Protein AF-A0A7J8ZTN4-F1 (afdb_monomer_lite)

Secondary structure (DSSP, 8-state):
--SHHHHHHHHHHHHHH---HHHHHHHHHHHHHHHHHHTTTT-HHHHHHHHHHHHHHHHHHHHHHT--SS-THHHHHHHHHHHHHHHHHHHHHHTSHHHHTSTTHHHHHHHHHHHTTTSHHHHHHTTSS-S-------------

Foldseek 3Di:
DPQLVVLVVVLVVQVVPDPDPVVNVVSVVVSVVRNCVLVVVVVVVLVVLVVVLVVLVVVLVVCVVPDPDDDCPVVVVVSVVSNVVSLLVNLVVLPDPVQCPDPNNVSSVVVNCVSCVVVVSVCVVVVVDPPPDPDPPDPPPPDD

pLDDT: mean 83.98, std 16.31, range [40.69, 97.88]

Sequence (144 aa):
VDVIESQWNVLQSHIQDSRDFTELVGFHQEYLSALISQSFLDIGSVSRILDSIMTLCLQFCWNIENQESSQNTSELERITEEFNKKSNSLYTILRSSRLAGSQRAPFLRRFLLRMNFNSFFEATARGVLNVVRPRPSLPVLNQQ

Structure (mmCIF, N/CA/C/O backbone):
data_AF-A0A7J8ZTN4-F1
#
_entry.id   AF-A0A7J8ZTN4-F1
#
loop_
_atom_site.group_PDB
_atom_site.id
_atom_site.type_symbol
_atom_site.label_atom_id
_atom_site.label_alt_id
_atom_site.label_comp_id
_atom_site.label_asym_id
_atom_site.label_entity_id
_atom_site.label_seq_id
_atom_site.pdbx_PDB_ins_code
_atom_site.Cartn_x
_atom_site.Cartn_y
_atom_site.Cartn_z
_atom_site.occupancy
_atom_site.B_iso_or_equiv
_atom_site.auth_seq_id
_atom_site.auth_comp_id
_atom_site.auth_asym_id
_atom_site.auth_atom_id
_atom_site.pdbx_PDB_model_num
ATOM 1 N N . VAL A 1 1 ? 4.741 -12.362 -4.812 1.00 65.44 1 VAL A N 1
ATOM 2 C CA . VAL A 1 1 ? 4.961 -10.992 -4.303 1.00 65.44 1 VAL A CA 1
ATOM 3 C C . VAL A 1 1 ? 4.688 -10.016 -5.443 1.00 65.44 1 VAL A C 1
ATOM 5 O O . VAL A 1 1 ? 4.866 -10.409 -6.590 1.00 65.44 1 VAL A O 1
ATOM 8 N N . ASP A 1 2 ? 4.120 -8.837 -5.172 1.00 82.06 2 ASP A N 1
ATOM 9 C CA . ASP A 1 2 ? 3.424 -8.051 -6.208 1.00 82.06 2 ASP A CA 1
ATOM 10 C C . ASP A 1 2 ? 4.269 -6.970 -6.887 1.00 82.06 2 ASP A C 1
ATOM 12 O O . ASP A 1 2 ? 3.940 -6.606 -8.013 1.00 82.06 2 ASP A O 1
ATOM 16 N N . VAL A 1 3 ? 5.309 -6.458 -6.219 1.00 89.25 3 VAL A N 1
ATOM 17 C CA . VAL A 1 3 ? 6.074 -5.283 -6.678 1.00 89.25 3 VAL A CA 1
ATOM 18 C C . VAL A 1 3 ? 7.564 -5.590 -6.822 1.00 89.25 3 VAL A C 1
ATOM 20 O O . VAL A 1 3 ? 8.105 -5.430 -7.904 1.00 89.25 3 VAL A O 1
ATOM 23 N N . ILE A 1 4 ? 8.246 -6.054 -5.770 1.00 92.06 4 ILE A N 1
ATOM 24 C CA . ILE A 1 4 ? 9.714 -6.183 -5.800 1.00 92.06 4 ILE A CA 1
ATOM 25 C C . ILE A 1 4 ? 10.157 -7.237 -6.823 1.00 92.06 4 ILE A C 1
ATOM 27 O O . ILE A 1 4 ? 10.878 -6.929 -7.764 1.00 92.06 4 ILE A O 1
ATOM 31 N N . GLU A 1 5 ? 9.679 -8.468 -6.688 1.00 93.69 5 GLU A N 1
ATOM 32 C CA . GLU A 1 5 ? 10.079 -9.597 -7.529 1.00 93.69 5 GLU A CA 1
ATOM 33 C C . GLU A 1 5 ? 9.540 -9.461 -8.955 1.00 93.69 5 GLU A C 1
ATOM 35 O O . GLU A 1 5 ? 10.206 -9.855 -9.908 1.00 93.69 5 GLU A O 1
ATOM 40 N N . SER A 1 6 ? 8.349 -8.878 -9.127 1.00 92.19 6 SER A N 1
ATOM 41 C CA . SER A 1 6 ? 7.782 -8.622 -10.455 1.00 92.19 6 SER A CA 1
ATOM 42 C C . SER A 1 6 ? 8.605 -7.581 -11.214 1.00 92.19 6 SER A C 1
ATOM 44 O O . SER A 1 6 ? 8.990 -7.833 -12.353 1.00 92.19 6 SER A O 1
ATOM 46 N N . GLN A 1 7 ? 8.936 -6.454 -10.578 1.00 95.06 7 GLN A N 1
ATOM 47 C CA . GLN A 1 7 ? 9.756 -5.412 -11.190 1.00 95.06 7 GLN A CA 1
ATOM 48 C C . GLN A 1 7 ? 11.213 -5.859 -11.371 1.00 95.06 7 GLN A C 1
ATOM 50 O O . GLN A 1 7 ? 11.840 -5.477 -12.357 1.00 95.06 7 GLN A O 1
ATOM 55 N N . TRP A 1 8 ? 11.738 -6.701 -10.474 1.00 96.25 8 TRP A N 1
ATOM 56 C CA . TRP A 1 8 ? 13.065 -7.301 -10.621 1.00 96.25 8 TRP A CA 1
ATOM 57 C C . TRP A 1 8 ? 13.148 -8.167 -11.878 1.00 96.25 8 TRP A C 1
ATOM 59 O O . TRP A 1 8 ? 14.081 -8.018 -12.660 1.00 96.25 8 TRP A O 1
ATOM 69 N N . ASN A 1 9 ? 12.147 -9.018 -12.120 1.00 96.25 9 ASN A N 1
ATOM 70 C CA . ASN A 1 9 ? 12.114 -9.867 -13.313 1.00 96.25 9 ASN A CA 1
ATOM 71 C C . ASN A 1 9 ? 12.072 -9.041 -14.611 1.00 96.25 9 ASN A C 1
ATOM 73 O O . ASN A 1 9 ? 12.719 -9.411 -15.589 1.00 96.25 9 ASN A O 1
ATOM 77 N N . VAL A 1 10 ? 11.353 -7.911 -14.615 1.00 95.19 10 VAL A N 1
ATOM 78 C CA . VAL A 1 10 ? 11.330 -6.977 -15.756 1.00 95.19 10 VAL A CA 1
ATOM 79 C C . VAL A 1 10 ? 12.719 -6.381 -15.995 1.00 95.19 10 VAL A C 1
ATOM 81 O O . VAL A 1 10 ? 13.231 -6.451 -17.110 1.00 95.19 10 VAL A O 1
ATOM 84 N N . LEU A 1 11 ? 13.357 -5.856 -14.942 1.00 97.19 11 LEU A N 1
ATOM 85 C CA . LEU A 1 11 ? 14.712 -5.308 -15.033 1.00 97.19 11 LEU A CA 1
ATOM 86 C C . LEU A 1 11 ? 15.710 -6.366 -15.524 1.00 97.19 11 LEU A C 1
ATOM 88 O O . LEU A 1 11 ? 16.530 -6.084 -16.393 1.00 97.19 11 LEU A O 1
ATOM 92 N N . GLN A 1 12 ? 15.629 -7.586 -14.992 1.00 97.50 12 GLN A N 1
ATOM 93 C CA . GLN A 1 12 ? 16.520 -8.680 -15.359 1.00 97.50 12 GLN A CA 1
ATOM 94 C C . GLN A 1 12 ? 16.407 -9.037 -16.847 1.00 97.50 12 GLN A C 1
ATOM 96 O O . GLN A 1 12 ? 17.438 -9.251 -17.480 1.00 97.50 12 GLN A O 1
ATOM 101 N N . SER A 1 13 ? 15.195 -9.050 -17.414 1.00 96.62 13 SER A N 1
ATOM 102 C CA . SER A 1 13 ? 14.999 -9.253 -18.858 1.00 96.62 13 SER A CA 1
ATOM 103 C C . SER A 1 13 ? 15.689 -8.153 -19.665 1.00 96.62 13 SER A C 1
ATOM 105 O O . SER A 1 13 ? 16.485 -8.446 -20.549 1.00 96.62 13 SER A O 1
ATOM 107 N N . HIS A 1 14 ? 15.467 -6.884 -19.311 1.00 95.88 14 HIS A N 1
ATOM 108 C CA . HIS A 1 14 ? 16.074 -5.759 -20.027 1.00 95.88 14 HIS A CA 1
ATOM 109 C C . HIS A 1 14 ? 17.612 -5.768 -19.956 1.00 95.88 14 HIS A C 1
ATOM 111 O O . HIS A 1 14 ? 18.277 -5.446 -20.939 1.00 95.88 14 HIS A O 1
ATOM 117 N N . ILE A 1 15 ? 18.187 -6.172 -18.814 1.00 95.75 15 ILE A N 1
ATOM 118 C CA . ILE A 1 15 ? 19.643 -6.316 -18.645 1.00 95.75 15 ILE A CA 1
ATOM 119 C C . ILE A 1 15 ? 20.210 -7.426 -19.538 1.00 95.75 15 ILE A C 1
ATOM 121 O O . ILE A 1 15 ? 21.329 -7.297 -20.029 1.00 95.75 15 ILE A O 1
ATOM 125 N N . GLN A 1 16 ? 19.475 -8.523 -19.729 1.00 95.62 16 GLN A N 1
ATOM 126 C CA . GLN A 1 16 ? 19.923 -9.637 -20.571 1.00 95.62 16 GLN A CA 1
ATOM 127 C C . GLN A 1 16 ? 19.875 -9.300 -22.066 1.00 95.62 16 GLN A C 1
ATOM 129 O O . GLN A 1 16 ? 20.717 -9.788 -22.823 1.00 95.62 16 GLN A O 1
ATOM 134 N N . ASP A 1 17 ? 18.926 -8.458 -22.475 1.00 95.56 17 ASP A N 1
ATOM 135 C CA . ASP A 1 17 ? 18.670 -8.146 -23.882 1.00 95.56 17 ASP A CA 1
ATOM 136 C C . ASP A 1 17 ? 19.468 -6.933 -24.395 1.00 95.56 17 ASP A C 1
ATOM 138 O O . ASP A 1 17 ? 19.813 -6.878 -25.580 1.00 95.56 17 ASP A O 1
ATOM 142 N N . SER A 1 18 ? 19.795 -5.967 -23.528 1.00 94.94 18 SER A N 1
ATOM 143 C CA . SER A 1 18 ? 20.521 -4.752 -23.922 1.00 94.94 18 SER A CA 1
ATOM 144 C C . SER A 1 18 ? 22.040 -4.898 -23.804 1.00 94.94 18 SER A C 1
ATOM 146 O O . SER A 1 18 ? 22.583 -5.562 -22.921 1.00 94.94 18 SER A O 1
ATOM 148 N N . ARG A 1 19 ? 22.752 -4.232 -24.719 1.00 94.62 19 ARG A N 1
ATOM 149 C CA . ARG A 1 19 ? 24.217 -4.082 -24.701 1.00 94.62 19 ARG A CA 1
ATOM 150 C C . ARG A 1 19 ? 24.662 -2.621 -24.593 1.00 94.62 19 ARG A C 1
ATOM 152 O O . ARG A 1 19 ? 25.862 -2.360 -24.647 1.00 94.62 19 ARG A O 1
ATOM 159 N N . ASP A 1 20 ? 23.723 -1.687 -24.456 1.00 96.94 20 ASP A N 1
ATOM 160 C CA . ASP A 1 20 ? 23.998 -0.258 -24.319 1.00 96.94 20 ASP A CA 1
ATOM 161 C C . ASP A 1 20 ? 23.944 0.151 -22.842 1.00 96.94 20 ASP A C 1
ATOM 163 O O . ASP A 1 20 ? 22.925 0.019 -22.166 1.00 96.94 20 ASP A O 1
ATOM 167 N N . PHE A 1 21 ? 25.051 0.686 -22.331 1.00 95.50 21 PHE A N 1
ATOM 168 C CA . PHE A 1 21 ? 25.127 1.158 -20.953 1.00 95.50 21 PHE A CA 1
ATOM 169 C C . PHE A 1 21 ? 24.124 2.281 -20.650 1.00 95.50 21 PHE A C 1
ATOM 171 O O . PHE A 1 21 ? 23.569 2.323 -19.552 1.00 95.50 21 PHE A O 1
ATOM 178 N N . THR A 1 22 ? 23.867 3.183 -21.598 1.00 96.50 22 THR A N 1
ATOM 179 C CA . THR A 1 22 ? 22.919 4.282 -21.392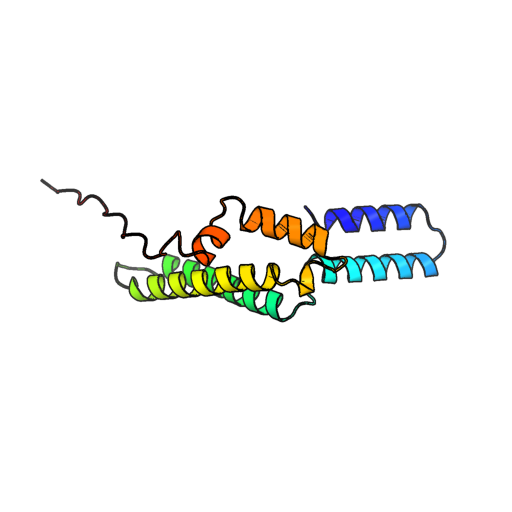 1.00 96.50 22 THR A CA 1
ATOM 180 C C . THR A 1 22 ? 21.492 3.757 -21.233 1.00 96.50 22 THR A C 1
ATOM 182 O O . THR A 1 22 ? 20.770 4.227 -20.352 1.00 96.50 22 THR A O 1
ATOM 185 N N . GLU A 1 23 ? 21.109 2.733 -21.998 1.00 96.25 23 GLU A N 1
ATOM 186 C CA . GLU A 1 23 ? 19.820 2.048 -21.833 1.00 96.25 23 GLU A CA 1
ATOM 187 C C . GLU A 1 23 ? 19.724 1.340 -20.478 1.00 96.25 23 GLU A C 1
ATOM 189 O O . GLU A 1 23 ? 18.729 1.500 -19.771 1.00 96.25 23 GLU A O 1
ATOM 194 N N . LEU A 1 24 ? 20.778 0.627 -20.061 1.00 96.69 24 LEU A N 1
ATOM 195 C CA . LEU A 1 24 ? 20.819 -0.053 -18.760 1.00 96.69 24 LEU A CA 1
ATOM 196 C C . LEU A 1 24 ? 20.609 0.916 -17.588 1.00 96.69 24 LEU A C 1
ATOM 198 O O . LEU A 1 24 ? 19.884 0.602 -16.639 1.00 96.69 24 LEU A O 1
ATOM 202 N N . VAL A 1 25 ? 21.205 2.111 -17.656 1.00 97.50 25 VAL A N 1
ATOM 203 C CA . VAL A 1 25 ? 20.974 3.172 -16.664 1.00 97.50 25 VAL A CA 1
ATOM 204 C C . VAL A 1 25 ? 19.506 3.609 -16.666 1.00 97.50 25 VAL A C 1
ATOM 206 O O . VAL A 1 25 ? 18.921 3.751 -15.590 1.00 97.50 25 VAL A O 1
ATOM 209 N N . GLY A 1 26 ? 18.901 3.774 -17.846 1.00 97.38 26 GLY A N 1
ATOM 210 C CA . GLY A 1 26 ? 17.478 4.089 -17.994 1.00 97.38 26 GLY A CA 1
ATOM 211 C C . GLY A 1 26 ? 16.575 3.035 -17.348 1.00 97.38 26 GLY A C 1
ATOM 212 O O . GLY A 1 26 ? 15.758 3.367 -16.489 1.00 97.38 26 GLY A O 1
ATOM 213 N N . PHE A 1 27 ? 16.783 1.753 -17.658 1.00 97.44 27 PHE A N 1
ATOM 214 C CA . PHE A 1 27 ? 15.995 0.655 -17.085 1.00 97.44 27 PHE A CA 1
ATOM 215 C C . PHE A 1 27 ? 16.112 0.571 -15.564 1.00 97.44 27 PHE A C 1
ATOM 217 O O . PHE A 1 27 ? 15.123 0.328 -14.870 1.00 97.44 27 PHE A O 1
ATOM 224 N N . HIS A 1 28 ? 17.303 0.811 -15.016 1.00 97.19 28 HIS A N 1
ATOM 225 C CA . HIS A 1 28 ? 17.489 0.842 -13.571 1.00 97.19 28 HIS A CA 1
ATOM 226 C C . HIS A 1 28 ? 16.743 2.019 -12.914 1.00 97.19 28 HIS A C 1
ATOM 228 O O . HIS A 1 28 ? 16.129 1.855 -11.857 1.00 97.19 28 HIS A O 1
ATOM 234 N N . GLN A 1 29 ? 16.745 3.202 -13.537 1.00 97.44 29 GLN A N 1
ATOM 235 C CA . GLN A 1 29 ? 15.974 4.351 -13.050 1.00 97.44 29 GLN A CA 1
ATOM 236 C C . GLN A 1 29 ? 14.464 4.081 -13.089 1.00 97.44 29 GLN A C 1
ATOM 238 O O . GLN A 1 29 ? 13.759 4.382 -12.121 1.00 97.44 29 GLN A O 1
ATOM 243 N N . GLU A 1 30 ? 13.969 3.469 -14.166 1.00 95.88 30 GLU A N 1
ATOM 244 C CA . GLU A 1 30 ? 12.571 3.050 -14.287 1.00 95.88 30 GLU A CA 1
ATOM 245 C C . GLU A 1 30 ? 12.190 2.020 -13.222 1.00 95.88 30 GLU A C 1
ATOM 247 O O . GLU A 1 30 ? 11.139 2.148 -12.593 1.00 95.88 30 GLU A O 1
ATOM 252 N N . TYR A 1 31 ? 13.063 1.045 -12.958 1.00 96.31 31 TYR A N 1
ATOM 253 C CA . TYR A 1 31 ? 12.882 0.060 -11.895 1.00 96.31 31 TYR A CA 1
ATOM 254 C C . TYR A 1 31 ? 12.717 0.727 -10.523 1.00 96.31 31 TYR A C 1
ATOM 256 O O . TYR A 1 31 ? 11.728 0.473 -9.834 1.00 96.31 31 TYR A O 1
ATOM 264 N N . LEU A 1 32 ? 13.626 1.630 -10.140 1.00 96.69 32 LEU A N 1
ATOM 265 C CA . LEU A 1 32 ? 13.538 2.343 -8.860 1.00 96.69 32 LEU A CA 1
ATOM 266 C C . LEU A 1 32 ? 12.279 3.215 -8.768 1.00 96.69 32 LEU A C 1
ATOM 268 O O . LEU A 1 32 ? 11.586 3.201 -7.748 1.00 96.69 32 LEU A O 1
ATOM 272 N N . SER A 1 33 ? 11.955 3.942 -9.841 1.00 94.44 33 SER A N 1
ATOM 273 C CA . SER A 1 33 ? 10.733 4.748 -9.933 1.00 94.44 33 SER A CA 1
ATOM 274 C C . SER A 1 33 ? 9.479 3.885 -9.753 1.00 94.44 33 SER A C 1
ATOM 276 O O . SER A 1 33 ? 8.571 4.239 -8.991 1.00 94.44 33 SER A O 1
ATOM 278 N N . ALA A 1 34 ? 9.451 2.709 -10.384 1.00 93.06 34 ALA A N 1
ATOM 279 C CA . ALA A 1 34 ? 8.376 1.741 -10.239 1.00 93.06 34 ALA A CA 1
ATOM 280 C C . ALA A 1 34 ? 8.273 1.206 -8.807 1.00 93.06 34 ALA A C 1
ATOM 282 O O . ALA A 1 34 ? 7.175 1.225 -8.254 1.00 93.06 34 ALA A O 1
ATOM 283 N N . LEU A 1 35 ? 9.379 0.808 -8.168 1.00 93.62 35 LEU A N 1
ATOM 284 C CA . LEU A 1 35 ? 9.359 0.341 -6.777 1.00 93.62 35 LEU A CA 1
ATOM 285 C C . LEU A 1 35 ? 8.774 1.389 -5.827 1.00 93.62 35 LEU A C 1
ATOM 287 O O . LEU A 1 35 ? 7.911 1.061 -5.012 1.00 93.62 35 LEU A O 1
ATOM 291 N N . ILE A 1 36 ? 9.211 2.644 -5.950 1.00 92.00 36 ILE A N 1
ATOM 292 C CA . ILE A 1 36 ? 8.751 3.752 -5.105 1.00 92.00 36 ILE A CA 1
ATOM 293 C C . ILE A 1 36 ? 7.250 3.994 -5.313 1.00 92.00 36 ILE A C 1
ATOM 295 O O . ILE A 1 36 ? 6.479 4.026 -4.352 1.00 92.00 36 ILE A O 1
ATOM 299 N N . SER A 1 37 ? 6.835 4.125 -6.573 1.00 90.06 37 SER A N 1
ATOM 300 C CA . SER A 1 37 ? 5.471 4.483 -6.970 1.00 90.06 37 SER A CA 1
ATOM 301 C C . SER A 1 37 ? 4.464 3.362 -6.684 1.00 90.06 37 SER A C 1
ATOM 303 O O . SER A 1 37 ? 3.398 3.605 -6.118 1.00 90.06 37 SER A O 1
ATOM 305 N N . GLN A 1 38 ? 4.792 2.118 -7.043 1.00 90.31 38 GLN A N 1
ATOM 306 C CA . GLN A 1 38 ? 3.907 0.956 -6.888 1.00 90.31 38 GLN A CA 1
ATOM 307 C C . GLN A 1 38 ? 3.824 0.466 -5.436 1.00 90.31 38 GLN A C 1
ATOM 309 O O . GLN A 1 38 ? 2.812 -0.120 -5.052 1.00 90.31 38 GLN A O 1
ATOM 314 N N . SER A 1 39 ? 4.846 0.746 -4.617 1.00 90.81 39 SER A N 1
ATOM 315 C CA . SER A 1 39 ? 4.816 0.521 -3.162 1.00 90.81 39 SER A CA 1
ATOM 316 C C . SER A 1 39 ? 4.208 1.697 -2.385 1.00 90.81 39 SER A C 1
ATOM 318 O O . SER A 1 39 ? 4.137 1.641 -1.160 1.00 90.81 39 SER A O 1
ATOM 320 N N . PHE A 1 40 ? 3.760 2.754 -3.076 1.00 89.81 40 PHE A N 1
ATOM 321 C CA . PHE A 1 40 ? 3.162 3.966 -2.497 1.00 89.81 40 PHE A CA 1
ATOM 322 C C . PHE A 1 40 ? 4.085 4.762 -1.561 1.00 89.81 40 PHE A C 1
ATOM 324 O O . PHE A 1 40 ? 3.599 5.583 -0.780 1.00 89.81 40 PHE A O 1
ATOM 331 N N . LEU A 1 41 ? 5.402 4.550 -1.637 1.00 89.25 41 LEU A N 1
ATOM 332 C CA . LEU A 1 41 ? 6.376 5.167 -0.729 1.00 89.25 41 LEU A CA 1
ATOM 333 C C . LEU A 1 41 ? 6.482 6.682 -0.926 1.00 89.25 41 LEU A C 1
ATOM 335 O O . LEU A 1 41 ? 6.803 7.409 0.013 1.00 89.25 41 LEU A O 1
ATOM 339 N N . ASP A 1 42 ? 6.169 7.164 -2.127 1.00 89.75 42 ASP A N 1
ATOM 340 C CA . ASP A 1 42 ? 6.137 8.587 -2.460 1.00 89.75 42 ASP A CA 1
ATOM 341 C C . ASP A 1 42 ? 4.871 9.304 -1.960 1.00 89.75 42 ASP A C 1
ATOM 343 O O . ASP A 1 42 ? 4.801 10.535 -1.959 1.00 89.75 42 ASP A O 1
ATOM 347 N N . ILE A 1 43 ? 3.861 8.562 -1.500 1.00 90.00 43 ILE A N 1
ATOM 348 C CA . ILE A 1 43 ? 2.642 9.143 -0.944 1.00 90.00 43 ILE A CA 1
ATOM 349 C C . ILE A 1 43 ? 2.839 9.341 0.555 1.00 90.00 43 ILE A C 1
ATOM 351 O O . ILE A 1 43 ? 2.495 8.486 1.370 1.00 90.00 43 ILE A O 1
ATOM 355 N N . GLY A 1 44 ? 3.324 10.524 0.936 1.00 91.75 44 GLY A N 1
ATOM 356 C CA . GLY A 1 44 ? 3.640 10.830 2.335 1.00 91.75 44 GLY A CA 1
ATOM 357 C C . GLY A 1 44 ? 2.493 10.576 3.325 1.00 91.75 44 GLY A C 1
ATOM 358 O O . GLY A 1 44 ? 2.748 10.194 4.462 1.00 91.75 44 GLY A O 1
ATOM 359 N N . SER A 1 45 ? 1.225 10.734 2.925 1.00 91.94 45 SER A N 1
ATOM 360 C CA . SER A 1 45 ? 0.083 10.399 3.792 1.00 91.94 45 SER A CA 1
ATOM 361 C C . SER A 1 45 ? -0.085 8.895 4.030 1.00 91.94 45 SER A C 1
ATOM 363 O O . SER A 1 45 ? -0.475 8.515 5.129 1.00 91.94 45 SER A O 1
ATOM 365 N N . VAL A 1 46 ? 0.212 8.051 3.034 1.00 91.94 46 VAL A N 1
ATOM 366 C CA . VAL A 1 46 ? 0.165 6.583 3.158 1.00 91.94 46 VAL A CA 1
ATOM 367 C C . VAL A 1 46 ? 1.338 6.099 4.008 1.00 91.94 46 VAL A C 1
ATOM 369 O O . VAL A 1 46 ? 1.127 5.356 4.962 1.00 91.94 46 VAL A O 1
ATOM 372 N N . SER A 1 47 ? 2.551 6.591 3.748 1.00 92.50 47 SER A N 1
ATOM 373 C CA . SER A 1 47 ? 3.733 6.226 4.538 1.00 92.50 47 SER A CA 1
ATOM 374 C C . SER A 1 47 ? 3.572 6.601 6.017 1.00 92.50 47 SER A C 1
ATOM 376 O O . SER A 1 47 ? 3.780 5.760 6.886 1.00 92.50 47 SER A O 1
ATOM 378 N N . ARG A 1 48 ? 3.104 7.823 6.325 1.00 95.69 48 ARG A N 1
ATOM 379 C CA . ARG A 1 48 ? 2.877 8.269 7.717 1.00 95.69 48 ARG A CA 1
ATOM 380 C C . ARG A 1 48 ? 1.807 7.462 8.446 1.00 95.69 48 ARG A C 1
ATOM 382 O O . ARG A 1 48 ? 1.943 7.204 9.638 1.00 95.69 48 ARG A O 1
ATOM 389 N N . ILE A 1 49 ? 0.714 7.100 7.770 1.00 95.88 49 ILE A N 1
ATOM 390 C CA . ILE A 1 49 ? -0.350 6.347 8.439 1.00 95.88 49 ILE A CA 1
ATOM 391 C C . ILE A 1 49 ? 0.044 4.884 8.657 1.00 95.88 49 ILE A C 1
ATOM 393 O O . ILE A 1 49 ? -0.282 4.338 9.706 1.00 95.88 49 ILE A O 1
ATOM 397 N N . LEU A 1 50 ? 0.787 4.278 7.723 1.00 95.44 50 LEU A N 1
ATOM 398 C CA . LEU A 1 50 ? 1.357 2.941 7.898 1.00 95.44 50 LEU A CA 1
ATOM 399 C C . LEU A 1 50 ? 2.357 2.914 9.055 1.00 95.44 50 LEU A C 1
ATOM 401 O O . LEU A 1 50 ? 2.243 2.050 9.917 1.00 95.44 50 LEU A O 1
ATOM 405 N N . ASP A 1 51 ? 3.266 3.886 9.123 1.00 96.50 51 ASP A N 1
ATOM 406 C CA . ASP A 1 51 ? 4.204 4.040 10.241 1.00 96.50 51 ASP A CA 1
ATOM 407 C C . ASP A 1 51 ? 3.474 4.145 11.591 1.00 96.50 51 ASP A C 1
ATOM 409 O O . ASP A 1 51 ? 3.778 3.433 12.550 1.00 96.50 51 ASP A O 1
ATOM 413 N N . SER A 1 52 ? 2.413 4.953 11.639 1.00 97.62 52 SER A N 1
ATOM 414 C CA . SER A 1 52 ? 1.601 5.098 12.844 1.00 97.62 52 SER A CA 1
ATOM 415 C C . SER A 1 52 ? 0.856 3.810 13.230 1.00 97.62 52 SER A C 1
ATOM 417 O O . SER A 1 52 ? 0.745 3.517 14.419 1.00 97.62 52 SER A O 1
ATOM 419 N N . ILE A 1 53 ? 0.373 3.023 12.260 1.00 97.62 53 ILE A N 1
ATOM 420 C CA . ILE A 1 53 ? -0.237 1.703 12.505 1.00 97.62 53 ILE A CA 1
ATOM 421 C C . ILE A 1 53 ? 0.810 0.713 13.028 1.00 97.62 53 ILE A C 1
ATOM 423 O O . ILE A 1 53 ? 0.565 0.040 14.025 1.00 97.62 53 ILE A O 1
ATOM 427 N N . MET A 1 54 ? 1.986 0.648 12.401 1.00 97.62 54 MET A N 1
ATOM 428 C CA . MET A 1 54 ? 3.073 -0.239 12.827 1.00 97.62 54 MET A CA 1
ATOM 429 C C . MET A 1 54 ? 3.552 0.104 14.239 1.00 97.62 54 MET A C 1
ATOM 431 O O . MET A 1 54 ? 3.747 -0.793 15.055 1.00 97.62 54 MET A O 1
ATOM 435 N N . THR A 1 55 ? 3.647 1.395 14.565 1.00 97.88 55 THR A N 1
ATOM 436 C CA . THR A 1 55 ? 3.963 1.867 15.920 1.00 97.88 55 THR A CA 1
ATOM 437 C C . THR A 1 55 ? 2.934 1.379 16.943 1.00 97.88 55 THR A C 1
ATOM 439 O O . THR A 1 55 ? 3.320 0.910 18.010 1.00 97.88 55 THR A O 1
ATOM 442 N N . LEU A 1 56 ? 1.634 1.422 16.624 1.00 97.56 56 LEU A N 1
ATOM 443 C CA . LEU A 1 56 ? 0.590 0.871 17.500 1.00 97.56 56 LEU A CA 1
ATOM 444 C C . LEU A 1 56 ? 0.712 -0.647 17.672 1.00 97.56 56 LEU A C 1
ATOM 446 O O . LEU A 1 56 ? 0.526 -1.141 18.780 1.00 97.56 56 LEU A O 1
ATOM 450 N N . CYS A 1 57 ? 1.050 -1.387 16.612 1.00 97.25 57 CYS A N 1
ATOM 451 C CA . CYS A 1 57 ? 1.298 -2.827 16.710 1.00 97.25 57 CYS A CA 1
ATOM 452 C C . CYS A 1 57 ? 2.479 -3.132 17.643 1.00 97.25 57 CYS A C 1
ATOM 454 O O . CYS A 1 57 ? 2.390 -4.040 18.464 1.00 97.25 57 CYS A O 1
ATOM 456 N N . LEU A 1 58 ? 3.562 -2.354 17.566 1.00 96.00 58 LEU A N 1
ATOM 457 C CA . LEU A 1 58 ? 4.706 -2.502 18.468 1.00 96.00 58 LEU A CA 1
ATOM 458 C C . LEU A 1 58 ? 4.342 -2.145 19.915 1.00 96.00 58 LEU A C 1
ATOM 460 O O . LEU A 1 58 ? 4.713 -2.875 20.831 1.00 96.00 58 LEU A O 1
ATOM 464 N N . GLN A 1 59 ? 3.570 -1.073 20.126 1.00 94.00 59 GLN A N 1
ATOM 465 C CA . GLN A 1 59 ? 3.039 -0.716 21.448 1.00 94.00 59 GLN A CA 1
ATOM 466 C C . GLN A 1 59 ? 2.156 -1.826 22.022 1.00 94.00 59 GLN A C 1
ATOM 468 O O . GLN A 1 59 ? 2.254 -2.128 23.208 1.00 94.00 59 GLN A O 1
ATOM 473 N N . PHE A 1 60 ? 1.326 -2.458 21.188 1.00 93.44 60 PHE A N 1
ATOM 474 C CA . PHE A 1 60 ? 0.528 -3.613 21.583 1.00 93.44 60 PHE A CA 1
ATOM 475 C C . PHE A 1 60 ? 1.419 -4.772 22.042 1.00 93.44 60 PHE A C 1
ATOM 477 O O . PHE A 1 60 ? 1.233 -5.253 23.157 1.00 93.44 60 PHE A O 1
ATOM 484 N N . CYS A 1 61 ? 2.403 -5.184 21.232 1.00 93.62 61 CYS A N 1
ATOM 485 C CA . CYS A 1 61 ? 3.326 -6.264 21.598 1.00 93.62 61 CYS A CA 1
ATOM 486 C C . CYS A 1 61 ? 4.025 -5.971 22.929 1.00 93.62 61 CYS A C 1
ATOM 488 O O . CYS A 1 61 ? 3.993 -6.793 23.840 1.00 93.62 61 CYS A O 1
ATOM 490 N N . TRP A 1 62 ? 4.564 -4.759 23.073 1.00 91.25 62 TRP A N 1
ATOM 491 C CA . TRP A 1 62 ? 5.266 -4.341 24.281 1.00 91.25 62 TRP A CA 1
ATOM 492 C C . TRP A 1 62 ? 4.352 -4.340 25.513 1.00 91.25 62 TRP A C 1
ATOM 494 O O . TRP A 1 62 ? 4.750 -4.782 26.588 1.00 91.25 62 TRP A O 1
ATOM 504 N N . ASN A 1 63 ? 3.102 -3.895 25.373 1.00 88.00 63 ASN A N 1
ATOM 505 C CA . ASN A 1 63 ? 2.144 -3.899 26.475 1.00 88.00 63 ASN A CA 1
ATOM 506 C C . ASN A 1 63 ? 1.760 -5.328 26.897 1.00 88.00 63 ASN A C 1
ATOM 508 O O . ASN A 1 63 ? 1.602 -5.586 28.084 1.00 88.00 63 ASN A O 1
ATOM 512 N N . ILE A 1 64 ? 1.651 -6.271 25.958 1.00 86.88 64 ILE A N 1
ATOM 513 C CA . ILE A 1 64 ? 1.389 -7.682 26.283 1.00 86.88 64 ILE A CA 1
ATOM 514 C C . ILE A 1 64 ? 2.593 -8.331 26.976 1.00 86.88 64 ILE A C 1
ATOM 516 O O . ILE A 1 64 ? 2.413 -9.050 27.954 1.00 86.88 64 ILE A O 1
ATOM 520 N N . GLU A 1 65 ? 3.811 -8.060 26.508 1.00 87.62 65 GLU A N 1
ATOM 521 C CA . GLU A 1 65 ? 5.038 -8.641 27.069 1.00 87.62 65 GLU A CA 1
ATOM 522 C C . GLU A 1 65 ? 5.336 -8.163 28.497 1.00 87.62 65 GLU A C 1
ATOM 524 O O . GLU A 1 65 ? 5.865 -8.930 29.296 1.00 87.62 65 GLU A O 1
ATOM 529 N N . ASN A 1 66 ? 4.974 -6.922 28.840 1.00 83.06 66 ASN A N 1
ATOM 530 C CA . ASN A 1 66 ? 5.252 -6.333 30.158 1.00 83.06 66 ASN A CA 1
ATOM 531 C C . ASN A 1 66 ? 4.052 -6.357 31.118 1.00 83.06 66 ASN A C 1
ATOM 533 O O . ASN A 1 66 ? 4.060 -5.668 32.139 1.00 83.06 66 ASN A O 1
ATOM 537 N N . GLN A 1 67 ? 2.998 -7.117 30.811 1.00 74.75 67 GLN A N 1
ATOM 538 C CA . GLN A 1 67 ? 1.849 -7.251 31.706 1.00 74.75 67 GLN A CA 1
ATOM 539 C C . GLN A 1 67 ? 2.117 -8.285 32.810 1.00 74.75 67 GLN A C 1
ATOM 541 O O . GLN A 1 67 ? 1.912 -9.479 32.617 1.00 74.75 67 GLN A O 1
ATOM 546 N N . GLU A 1 68 ? 2.512 -7.821 34.002 1.00 61.22 68 GLU A N 1
ATOM 547 C CA . GLU A 1 68 ? 2.704 -8.698 35.172 1.00 61.22 68 GLU A CA 1
ATOM 548 C C . GLU A 1 68 ? 1.394 -9.103 35.875 1.00 61.22 68 GLU A C 1
ATOM 550 O O . GLU A 1 68 ? 1.361 -10.124 36.555 1.00 61.22 68 GLU A O 1
ATOM 555 N N . SER A 1 69 ? 0.296 -8.347 35.753 1.00 58.25 69 SER A N 1
ATOM 556 C CA . SER A 1 69 ? -1.011 -8.733 36.324 1.00 58.25 69 SER A CA 1
ATOM 557 C C . SER A 1 69 ? -2.134 -7.738 35.983 1.00 58.25 69 SER A C 1
ATOM 559 O O . SER A 1 69 ? -2.191 -6.621 36.479 1.00 58.25 69 SER A O 1
ATOM 561 N N . SER A 1 70 ? -3.087 -8.164 35.150 1.00 59.44 70 SER A N 1
ATOM 562 C CA . SER A 1 70 ? -4.509 -7.748 35.101 1.00 59.44 70 SER A CA 1
ATOM 563 C C . SER A 1 70 ? -4.954 -6.261 35.166 1.00 59.44 70 SER A C 1
ATOM 565 O O . SER A 1 70 ? -6.146 -6.037 35.366 1.00 59.44 70 SER A O 1
ATOM 567 N N . GLN A 1 71 ? -4.111 -5.238 34.966 1.00 60.06 71 GLN A N 1
ATOM 568 C CA . GLN A 1 71 ? -4.550 -3.830 35.141 1.00 60.06 71 GLN A CA 1
ATOM 569 C C . GLN A 1 71 ? -4.501 -2.908 33.907 1.00 60.06 71 GLN A C 1
ATOM 571 O O . GLN A 1 71 ? -5.236 -1.923 33.885 1.00 60.06 71 GLN A O 1
ATOM 576 N N . ASN A 1 72 ? -3.785 -3.231 32.825 1.00 65.38 72 ASN A N 1
ATOM 577 C CA . ASN A 1 72 ? -3.661 -2.324 31.663 1.00 65.38 72 ASN A CA 1
ATOM 578 C C . ASN A 1 72 ? -4.753 -2.492 30.587 1.00 65.38 72 ASN A C 1
ATOM 580 O O . ASN A 1 72 ? -4.494 -2.387 29.386 1.00 65.38 72 ASN A O 1
ATOM 584 N N . THR A 1 73 ? -5.997 -2.735 31.004 1.00 79.81 73 THR A N 1
ATOM 585 C CA . THR A 1 73 ? -7.131 -2.869 30.067 1.00 79.81 73 THR A CA 1
ATOM 586 C C . THR A 1 73 ? -7.433 -1.567 29.321 1.00 79.81 73 THR A C 1
ATOM 588 O O . THR A 1 73 ? -7.699 -1.608 28.124 1.00 79.81 73 THR A O 1
ATOM 591 N N 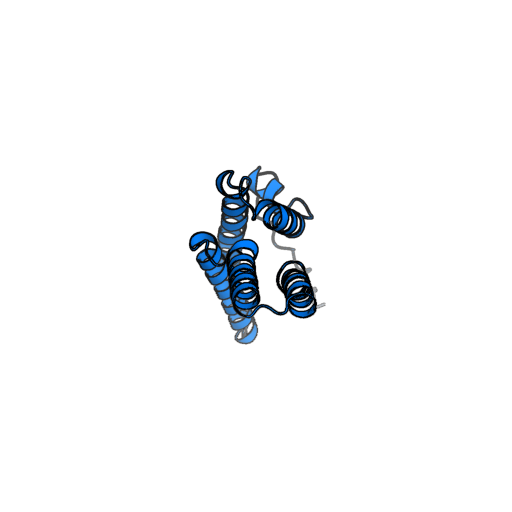. SER A 1 74 ? -7.293 -0.415 29.983 1.00 85.81 74 SER A N 1
ATOM 592 C CA . SER A 1 74 ? -7.528 0.909 29.390 1.00 85.81 74 SER A CA 1
ATOM 593 C C . SER A 1 74 ? -6.534 1.255 28.279 1.00 85.81 74 SER A C 1
ATOM 595 O O . SER A 1 74 ? -6.919 1.777 27.235 1.00 85.81 74 SER A O 1
ATOM 597 N N . GLU A 1 75 ? -5.253 0.932 28.464 1.00 88.00 75 GLU A N 1
ATOM 598 C CA . GLU A 1 75 ? -4.229 1.176 27.446 1.00 88.00 75 GLU A CA 1
ATOM 599 C C . GLU A 1 75 ? -4.434 0.270 26.227 1.00 88.00 75 GLU A C 1
ATOM 601 O O . GLU A 1 75 ? -4.285 0.703 25.085 1.00 88.00 75 GLU A O 1
ATO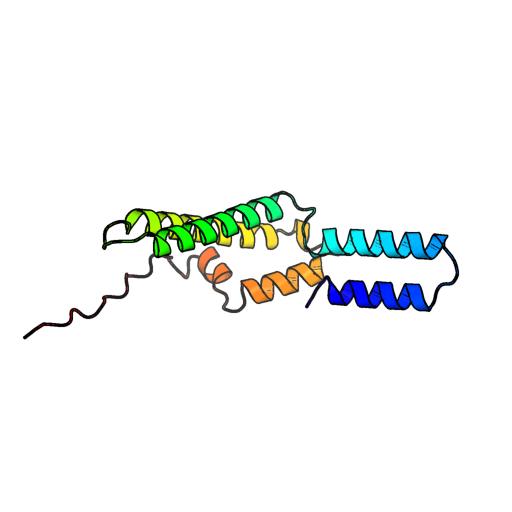M 606 N N . LEU A 1 76 ? -4.850 -0.978 26.454 1.00 89.19 76 LEU A N 1
ATOM 607 C CA . LEU A 1 76 ? -5.187 -1.892 25.370 1.00 89.19 76 LEU A CA 1
ATOM 608 C C . LEU A 1 76 ? -6.426 -1.428 24.582 1.00 89.19 76 LEU A C 1
ATOM 610 O O . LEU A 1 76 ? -6.440 -1.499 23.349 1.00 89.19 76 LEU A O 1
ATOM 614 N N . GLU A 1 77 ? -7.451 -0.928 25.274 1.00 90.81 77 GLU A N 1
ATOM 615 C CA . GLU A 1 77 ? -8.635 -0.322 24.655 1.00 90.81 77 GLU A CA 1
ATOM 616 C C . GLU A 1 77 ? -8.250 0.899 23.809 1.00 90.81 77 GLU A C 1
ATOM 618 O O . GLU A 1 77 ? -8.656 0.991 22.648 1.00 90.81 77 GLU A O 1
ATOM 623 N N . ARG A 1 78 ? -7.373 1.770 24.328 1.00 93.62 78 ARG A N 1
ATOM 624 C CA . ARG A 1 78 ? -6.842 2.932 23.601 1.00 93.62 78 ARG A CA 1
ATOM 625 C C . ARG A 1 78 ? -6.091 2.527 22.332 1.00 93.62 78 ARG A C 1
ATOM 627 O O . ARG A 1 78 ? -6.346 3.086 21.265 1.00 93.62 78 ARG A O 1
ATOM 634 N N . ILE A 1 79 ? -5.184 1.551 22.421 1.00 94.19 79 ILE A N 1
ATOM 635 C CA . ILE A 1 79 ? -4.436 1.039 21.260 1.00 94.19 79 ILE A CA 1
ATOM 636 C C . ILE A 1 79 ? -5.400 0.459 20.218 1.00 94.19 79 ILE A C 1
ATOM 638 O O . ILE A 1 79 ? -5.259 0.733 19.026 1.00 94.19 79 ILE A O 1
ATOM 642 N N . THR A 1 80 ? -6.409 -0.294 20.664 1.00 93.62 80 THR A N 1
ATOM 643 C CA . THR A 1 80 ? -7.432 -0.886 19.791 1.00 93.62 80 THR A CA 1
ATOM 644 C C . THR A 1 80 ? -8.228 0.190 19.053 1.00 93.62 80 THR A C 1
ATOM 646 O O . THR A 1 80 ? -8.431 0.097 17.840 1.00 93.62 80 THR A O 1
ATOM 649 N N . GLU A 1 81 ? -8.673 1.228 19.759 1.00 94.62 81 GLU A N 1
ATOM 650 C CA . GLU A 1 81 ? -9.433 2.328 19.169 1.00 94.62 81 GLU A CA 1
ATOM 651 C C . GLU A 1 81 ? -8.600 3.098 18.133 1.00 94.62 81 GLU A C 1
ATOM 653 O O . GLU A 1 81 ? -9.050 3.319 17.004 1.00 94.62 81 GLU A O 1
ATOM 658 N N . GLU A 1 82 ? -7.360 3.449 18.474 1.00 96.50 82 GLU A N 1
ATOM 659 C CA . GLU A 1 82 ? -6.460 4.171 17.573 1.00 96.50 82 GLU A CA 1
ATOM 660 C C . GLU A 1 82 ? -6.069 3.338 16.348 1.00 96.50 82 GLU A C 1
ATOM 662 O O . GLU A 1 82 ? -6.021 3.865 15.230 1.00 96.50 82 GLU A O 1
ATOM 667 N N . PHE A 1 83 ? -5.864 2.030 16.516 1.00 96.81 83 PHE A N 1
ATOM 668 C CA . PHE A 1 83 ? -5.598 1.120 15.405 1.00 96.81 83 PHE A CA 1
ATOM 669 C C . PHE A 1 83 ? -6.784 1.079 14.440 1.00 96.81 83 PHE A C 1
ATOM 671 O O . PHE A 1 83 ? -6.605 1.200 13.223 1.00 96.81 83 PHE A O 1
ATOM 678 N N . ASN A 1 84 ? -8.006 0.970 14.972 1.00 94.19 84 ASN A N 1
ATOM 679 C CA . ASN A 1 84 ? -9.226 0.972 14.172 1.00 94.19 84 ASN A CA 1
ATOM 680 C C . ASN A 1 84 ? -9.404 2.295 13.421 1.00 94.19 84 ASN A C 1
ATOM 682 O O . ASN A 1 84 ? -9.663 2.276 12.214 1.00 94.19 84 ASN A O 1
ATOM 686 N N . LYS A 1 85 ? -9.221 3.442 14.087 1.00 94.25 85 LYS A N 1
ATOM 687 C CA . LYS A 1 85 ? -9.294 4.763 13.443 1.00 94.25 85 LYS A CA 1
ATOM 688 C C . LYS A 1 85 ? -8.306 4.867 12.285 1.00 94.25 85 LYS A C 1
ATOM 690 O O . LYS A 1 85 ? -8.706 5.161 11.159 1.00 94.25 85 LYS A O 1
ATOM 695 N N . LYS A 1 86 ? -7.028 4.560 12.527 1.00 95.88 86 LYS A N 1
ATOM 696 C CA . LYS A 1 86 ? -5.972 4.685 11.510 1.00 95.88 86 LYS A CA 1
ATOM 697 C C . LYS A 1 86 ? -6.147 3.702 10.359 1.00 95.88 86 LYS A C 1
ATOM 699 O O . LYS A 1 86 ? -5.975 4.094 9.209 1.00 95.88 86 LYS A O 1
ATOM 704 N N . SER A 1 87 ? -6.558 2.465 10.629 1.00 95.00 87 SER A N 1
ATOM 705 C CA . SER A 1 87 ? -6.807 1.470 9.579 1.00 95.00 87 SER A CA 1
ATOM 706 C C . SER A 1 87 ? -7.979 1.875 8.673 1.00 95.00 87 SER A C 1
ATOM 708 O O . SER A 1 87 ? -7.883 1.774 7.449 1.00 95.00 87 SER A O 1
ATOM 710 N N . ASN A 1 88 ? -9.057 2.432 9.239 1.00 92.88 88 ASN A N 1
ATOM 711 C CA . ASN A 1 88 ? -10.174 2.976 8.455 1.00 92.88 88 ASN A CA 1
ATOM 712 C C . ASN A 1 88 ? -9.777 4.229 7.655 1.00 92.88 88 ASN A C 1
ATOM 714 O O . ASN A 1 88 ? -10.168 4.390 6.493 1.00 92.88 88 ASN A O 1
ATOM 718 N N . SER A 1 89 ? -8.968 5.113 8.244 1.00 93.12 89 SER A N 1
ATOM 719 C CA . SER A 1 89 ? -8.409 6.264 7.533 1.00 93.12 89 SER A CA 1
ATOM 720 C C . SER A 1 89 ? -7.499 5.834 6.378 1.00 93.12 89 SER A C 1
ATOM 722 O O . SER A 1 89 ? -7.609 6.399 5.292 1.00 93.12 89 SER A O 1
ATOM 724 N N . LEU A 1 90 ? -6.665 4.802 6.558 1.00 93.88 90 LEU A N 1
ATOM 725 C CA . LEU A 1 90 ? -5.820 4.243 5.499 1.00 93.88 90 LEU A CA 1
ATOM 726 C C . LEU A 1 90 ? -6.681 3.728 4.344 1.00 93.88 90 LEU A C 1
ATOM 728 O O . LEU A 1 90 ? -6.465 4.122 3.199 1.00 93.88 90 LEU A O 1
ATOM 732 N N . TYR A 1 91 ? -7.705 2.924 4.643 1.00 92.19 91 TYR A N 1
ATOM 733 C CA . TYR A 1 91 ? -8.651 2.445 3.635 1.00 92.19 91 TYR A CA 1
ATOM 734 C C . TYR A 1 91 ? -9.310 3.602 2.863 1.00 92.19 91 TYR A C 1
ATOM 736 O O . TYR A 1 91 ? -9.409 3.573 1.635 1.00 92.19 91 TYR A O 1
ATOM 744 N N . THR A 1 92 ? -9.699 4.669 3.567 1.00 90.00 92 THR A N 1
ATOM 745 C CA . THR A 1 92 ? -10.305 5.862 2.958 1.00 90.00 92 THR A CA 1
ATOM 746 C C . THR A 1 92 ? -9.336 6.607 2.037 1.00 90.00 92 THR A C 1
ATOM 748 O O . THR A 1 92 ? -9.721 6.980 0.928 1.00 90.00 92 THR A O 1
ATOM 751 N N . ILE A 1 93 ? -8.081 6.792 2.461 1.00 89.00 93 ILE A N 1
ATOM 752 C CA . ILE A 1 93 ? -7.025 7.429 1.658 1.00 89.00 93 ILE A CA 1
ATOM 753 C C . ILE A 1 93 ? -6.785 6.629 0.375 1.00 89.00 93 ILE A C 1
ATOM 755 O O . ILE A 1 93 ? -6.791 7.201 -0.719 1.00 89.00 93 ILE A O 1
ATOM 75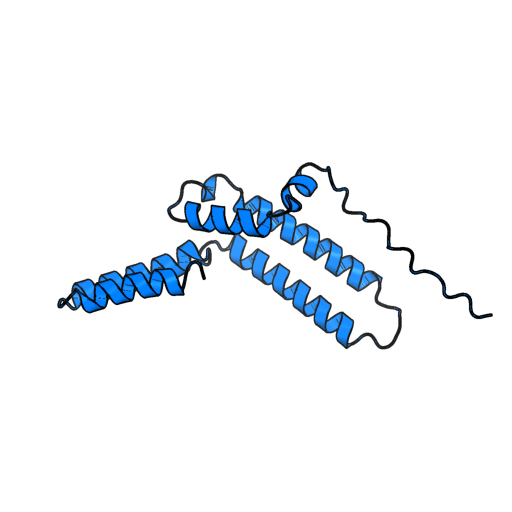9 N N . LEU A 1 94 ? -6.628 5.310 0.504 1.00 88.69 94 LEU A N 1
ATOM 760 C CA . LEU A 1 94 ? -6.352 4.405 -0.611 1.00 88.69 94 LEU A CA 1
ATOM 761 C C . LEU A 1 94 ? -7.508 4.346 -1.617 1.00 88.69 94 LEU A C 1
ATOM 763 O O . LEU A 1 94 ? -7.272 4.269 -2.817 1.00 88.69 94 LEU A O 1
ATOM 767 N N . ARG A 1 95 ? -8.759 4.439 -1.158 1.00 86.81 95 ARG A N 1
ATOM 768 C CA . ARG A 1 95 ? -9.941 4.474 -2.035 1.00 86.81 95 ARG A CA 1
ATOM 769 C C . ARG A 1 95 ? -10.120 5.815 -2.761 1.00 86.81 95 ARG A C 1
ATOM 771 O O . ARG A 1 95 ? -10.979 5.921 -3.634 1.00 86.81 95 ARG A O 1
ATOM 778 N N . SER A 1 96 ? -9.372 6.861 -2.401 1.00 82.94 96 SER A N 1
ATOM 779 C CA . SER A 1 96 ? -9.571 8.178 -3.009 1.00 82.94 96 SER A CA 1
ATOM 780 C C . SER A 1 96 ? -9.379 8.133 -4.532 1.00 82.94 96 SER A C 1
ATOM 782 O O . SER A 1 96 ? -8.450 7.514 -5.057 1.00 82.94 96 SER A O 1
ATOM 784 N N . SER A 1 97 ? -10.256 8.828 -5.260 1.00 65.44 97 SER A N 1
ATOM 785 C CA . SER A 1 97 ? -10.264 8.862 -6.731 1.00 65.44 97 SER A CA 1
ATOM 786 C C . SER A 1 97 ? -8.955 9.380 -7.336 1.00 65.44 97 SER A C 1
ATOM 788 O O . SER A 1 97 ? -8.625 9.035 -8.468 1.00 65.44 97 SER A O 1
ATOM 790 N N . ARG A 1 98 ? -8.168 10.141 -6.563 1.00 69.19 98 ARG A N 1
ATOM 791 C CA . ARG A 1 98 ? -6.836 10.625 -6.953 1.00 69.19 98 ARG A CA 1
ATOM 792 C C . ARG A 1 98 ? -5.847 9.493 -7.233 1.00 69.19 98 ARG A C 1
ATOM 794 O O . ARG A 1 98 ? -4.952 9.666 -8.050 1.00 69.19 98 ARG A O 1
ATOM 801 N N . LEU A 1 99 ? -6.004 8.345 -6.576 1.00 68.88 99 LEU A N 1
ATOM 802 C CA . LEU A 1 99 ? -5.100 7.203 -6.731 1.00 68.88 99 LEU A CA 1
ATOM 803 C C . LEU A 1 99 ? -5.588 6.209 -7.796 1.00 68.88 99 LEU A C 1
ATOM 805 O O . LEU A 1 99 ? -4.774 5.513 -8.407 1.00 68.88 99 LEU A O 1
ATOM 809 N N . ALA A 1 100 ? -6.896 6.200 -8.073 1.00 63.66 100 ALA A N 1
ATOM 810 C CA . ALA A 1 100 ? -7.552 5.277 -8.998 1.00 63.66 100 ALA A CA 1
ATOM 811 C C . ALA A 1 100 ? -7.226 5.517 -10.488 1.00 63.66 100 ALA A C 1
ATOM 813 O O . ALA A 1 100 ? -7.381 4.599 -11.287 1.00 63.66 100 ALA A O 1
ATOM 814 N N . GLY A 1 101 ? -6.767 6.717 -10.864 1.00 64.44 101 GLY A N 1
ATOM 815 C CA . GLY A 1 101 ? -6.419 7.078 -12.249 1.00 64.44 101 GLY A CA 1
ATOM 816 C C . GLY A 1 101 ? -4.924 7.022 -12.595 1.00 64.44 101 GLY A C 1
ATOM 817 O O . GLY A 1 101 ? -4.534 7.488 -13.659 1.00 64.44 101 GLY A O 1
ATOM 818 N N . SER A 1 102 ? -4.072 6.518 -11.698 1.00 69.38 102 SER A N 1
ATOM 819 C CA . SER A 1 102 ? -2.609 6.525 -11.871 1.00 69.38 102 SER A CA 1
ATOM 820 C C . SER A 1 102 ? -2.062 5.180 -12.379 1.00 69.38 102 SER A C 1
ATOM 822 O O . SER A 1 102 ? -2.734 4.158 -12.268 1.00 69.38 102 SER A O 1
ATOM 824 N N . GLN A 1 103 ? -0.797 5.134 -12.826 1.00 68.00 103 GLN A N 1
ATOM 825 C CA . GLN A 1 103 ? -0.051 3.879 -13.088 1.00 68.00 103 GLN A CA 1
ATOM 826 C C . GLN A 1 103 ? -0.014 2.926 -11.869 1.00 68.00 103 GLN A C 1
ATOM 828 O O . GLN A 1 103 ? 0.319 1.750 -11.982 1.00 68.00 103 GLN A O 1
ATOM 833 N N . ARG A 1 104 ? -0.389 3.420 -10.683 1.00 76.00 104 ARG A N 1
ATOM 834 C CA . ARG A 1 104 ? -0.476 2.662 -9.430 1.00 76.00 104 ARG A CA 1
ATOM 835 C C . ARG A 1 104 ? -1.802 1.924 -9.284 1.00 76.00 104 ARG A C 1
ATOM 837 O O . ARG A 1 104 ? -1.922 1.077 -8.404 1.00 76.00 104 ARG A O 1
ATOM 844 N N . ALA A 1 105 ? -2.800 2.229 -10.116 1.00 81.12 105 ALA A N 1
ATOM 845 C CA . ALA A 1 105 ? -4.156 1.702 -9.999 1.00 81.12 105 ALA A CA 1
ATOM 846 C C . ALA A 1 105 ? -4.234 0.161 -9.951 1.00 81.12 105 ALA A C 1
ATOM 848 O O . ALA A 1 105 ? -4.997 -0.346 -9.124 1.00 81.12 105 ALA A O 1
ATOM 849 N N . PRO A 1 106 ? -3.448 -0.615 -10.731 1.00 85.88 106 PRO A N 1
ATOM 850 C CA . PRO A 1 106 ? -3.467 -2.077 -10.633 1.00 85.88 106 PRO A CA 1
ATOM 851 C C . PRO A 1 106 ? -3.003 -2.584 -9.259 1.00 85.88 106 PRO A C 1
ATOM 853 O O . PRO A 1 106 ? -3.666 -3.421 -8.641 1.00 85.88 106 PRO A O 1
ATOM 856 N N . PHE A 1 107 ? -1.903 -2.028 -8.746 1.00 87.19 107 PHE A N 1
ATOM 857 C CA . PHE A 1 107 ? -1.328 -2.378 -7.443 1.00 87.19 107 PHE A CA 1
ATOM 858 C C . PHE A 1 107 ? -2.234 -1.932 -6.298 1.00 87.19 107 PHE A C 1
ATOM 860 O O . PHE A 1 107 ? -2.476 -2.686 -5.358 1.00 87.19 107 PHE A O 1
ATOM 867 N N . LEU A 1 108 ? -2.826 -0.744 -6.429 1.00 86.88 108 LEU A N 1
ATOM 868 C CA . LEU A 1 108 ? -3.777 -0.192 -5.473 1.00 86.88 108 LEU A CA 1
ATOM 869 C C . LEU A 1 108 ? -5.024 -1.061 -5.379 1.00 86.88 108 LEU A C 1
ATOM 871 O O . LEU A 1 108 ? -5.457 -1.403 -4.282 1.00 86.88 108 LEU A O 1
ATOM 875 N N . ARG A 1 109 ? -5.585 -1.457 -6.526 1.00 87.12 109 ARG A N 1
ATOM 876 C CA . ARG A 1 109 ? -6.758 -2.329 -6.586 1.00 87.12 109 ARG A CA 1
ATOM 877 C C . ARG A 1 109 ? -6.473 -3.674 -5.928 1.00 87.12 109 ARG A C 1
ATOM 879 O O . ARG A 1 109 ? -7.303 -4.157 -5.163 1.00 87.12 109 ARG A O 1
ATOM 886 N N . ARG A 1 110 ? -5.305 -4.267 -6.195 1.00 90.00 110 ARG A N 1
ATOM 887 C CA . ARG A 1 110 ? -4.900 -5.542 -5.589 1.00 90.00 110 ARG A CA 1
ATOM 888 C C . ARG A 1 110 ? -4.697 -5.417 -4.080 1.00 90.00 110 ARG A C 1
ATOM 890 O O . ARG A 1 110 ? -5.151 -6.285 -3.337 1.00 90.00 110 ARG A O 1
ATOM 897 N N . PHE A 1 111 ? -4.075 -4.330 -3.628 1.00 90.50 111 PHE A N 1
ATOM 898 C CA . PHE A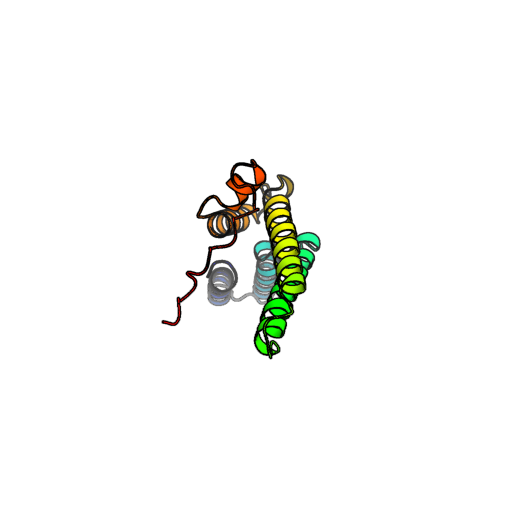 1 111 ? -3.886 -4.059 -2.208 1.00 90.50 111 PHE A CA 1
ATOM 899 C C . PHE A 1 111 ? -5.219 -3.847 -1.483 1.00 90.50 111 PHE A C 1
ATOM 901 O O . PHE A 1 111 ? -5.474 -4.514 -0.484 1.00 90.50 111 PHE A O 1
ATOM 908 N N . LEU A 1 112 ? -6.108 -3.011 -2.029 1.00 91.00 112 LEU A N 1
ATOM 909 C CA . LEU A 1 112 ? -7.455 -2.785 -1.498 1.00 91.00 112 LEU A CA 1
ATOM 910 C C . LEU A 1 112 ? -8.283 -4.073 -1.449 1.00 91.00 112 LEU A C 1
ATOM 912 O O . LEU A 1 112 ? -8.968 -4.311 -0.459 1.00 91.00 112 LEU A O 1
ATOM 916 N N . LEU A 1 113 ? -8.195 -4.922 -2.478 1.00 91.06 113 LEU A N 1
ATOM 917 C CA . LEU A 1 113 ? -8.900 -6.205 -2.514 1.00 91.06 113 LEU A CA 1
ATOM 918 C C . LEU A 1 113 ? -8.436 -7.146 -1.400 1.00 91.06 113 LEU A C 1
ATOM 920 O O . LEU A 1 113 ? -9.261 -7.813 -0.789 1.00 91.06 113 LEU A O 1
ATOM 924 N N . ARG A 1 114 ? -7.132 -7.190 -1.106 1.00 92.81 114 ARG A N 1
ATOM 925 C CA . ARG A 1 114 ? -6.608 -7.994 0.009 1.00 92.81 114 ARG A CA 1
ATOM 926 C C . ARG A 1 114 ? -6.958 -7.389 1.363 1.00 92.81 114 ARG A C 1
ATOM 928 O O . ARG A 1 114 ? -7.404 -8.105 2.251 1.00 92.81 114 ARG A O 1
ATOM 935 N N . MET A 1 115 ? -6.784 -6.077 1.508 1.00 90.56 115 MET A N 1
ATOM 936 C CA . MET A 1 115 ? -7.076 -5.352 2.745 1.00 90.56 115 MET A CA 1
ATOM 937 C C . MET A 1 115 ? -8.555 -5.471 3.131 1.00 90.56 115 MET A C 1
ATOM 939 O O . MET A 1 115 ? -8.876 -5.692 4.293 1.00 90.56 115 MET A O 1
ATOM 943 N N . ASN A 1 116 ? -9.457 -5.366 2.154 1.00 92.25 116 ASN A N 1
ATOM 944 C CA . ASN A 1 116 ? -10.902 -5.440 2.347 1.00 92.25 116 ASN A CA 1
ATOM 945 C C . ASN A 1 116 ? -11.494 -6.779 1.868 1.00 92.25 116 ASN A C 1
ATOM 947 O O . ASN A 1 116 ? -12.658 -6.823 1.480 1.00 92.25 116 ASN A O 1
ATOM 951 N N . PHE A 1 117 ? -10.724 -7.875 1.896 1.00 92.31 117 PHE A N 1
ATOM 952 C CA . PHE A 1 117 ? -11.152 -9.180 1.364 1.00 92.31 117 PHE A CA 1
ATOM 953 C C . PHE A 1 117 ? -12.491 -9.653 1.957 1.00 92.31 117 PHE A C 1
ATOM 955 O O . PHE A 1 117 ? -13.387 -10.070 1.231 1.00 92.31 117 PHE A O 1
ATOM 962 N N . ASN A 1 118 ? -12.665 -9.486 3.272 1.00 91.88 118 ASN A N 1
ATOM 963 C CA . ASN A 1 118 ? -13.893 -9.844 3.992 1.00 91.88 118 ASN A CA 1
ATOM 964 C C . ASN A 1 118 ? -14.921 -8.699 4.061 1.00 91.88 118 ASN A C 1
ATOM 966 O O . ASN A 1 118 ? -15.803 -8.717 4.914 1.00 91.88 118 ASN A O 1
ATOM 970 N N . SER A 1 119 ? -14.783 -7.662 3.230 1.00 89.81 119 SER A N 1
ATOM 971 C CA . SER A 1 119 ? -15.626 -6.454 3.248 1.00 89.81 119 SER A CA 1
ATOM 972 C C . SER A 1 119 ? -15.653 -5.698 4.587 1.00 89.81 119 SER A C 1
ATOM 974 O O . SER A 1 119 ? -16.525 -4.861 4.806 1.00 89.81 119 SER A O 1
ATOM 976 N N . PHE A 1 120 ? -14.706 -5.965 5.494 1.00 89.88 120 PHE A N 1
ATOM 977 C CA . PHE A 1 120 ? -14.694 -5.410 6.851 1.00 89.88 120 PHE A CA 1
ATOM 978 C C . PHE A 1 120 ? -14.651 -3.878 6.858 1.00 89.88 120 PHE A C 1
ATOM 980 O O . PHE A 1 120 ? -15.452 -3.235 7.539 1.00 89.88 120 PHE A O 1
ATOM 987 N N . PHE A 1 121 ? -13.746 -3.281 6.081 1.00 89.38 121 PHE A N 1
ATOM 988 C CA . PHE A 1 121 ? -13.584 -1.829 6.031 1.00 89.38 121 PHE A CA 1
ATOM 989 C C . PHE A 1 121 ? -14.746 -1.156 5.311 1.00 89.38 121 PHE A C 1
ATOM 991 O O . PHE A 1 121 ? -15.182 -0.079 5.705 1.00 89.38 121 PHE A O 1
ATOM 998 N N . GLU A 1 122 ? -15.300 -1.803 4.290 1.00 86.88 122 GLU A N 1
ATOM 999 C CA . GLU A 1 122 ? -16.491 -1.303 3.610 1.00 86.88 122 GLU A CA 1
ATOM 1000 C C . GLU A 1 122 ? -17.736 -1.351 4.504 1.00 86.88 122 GLU A C 1
ATOM 1002 O O . GLU A 1 122 ? -18.478 -0.372 4.570 1.00 86.88 122 GLU A O 1
ATOM 1007 N N . ALA A 1 123 ? -17.944 -2.445 5.235 1.00 86.06 123 ALA A N 1
ATOM 1008 C CA . ALA A 1 123 ? -19.047 -2.581 6.179 1.00 86.06 123 ALA A CA 1
ATOM 1009 C C . ALA A 1 123 ? -18.909 -1.605 7.360 1.00 86.06 123 ALA A C 1
ATOM 1011 O O . ALA A 1 123 ? -19.900 -1.008 7.780 1.00 86.06 123 ALA A O 1
ATOM 1012 N N . THR A 1 124 ? -17.685 -1.384 7.845 1.00 83.94 124 THR A N 1
ATOM 1013 C CA . THR A 1 124 ? -17.388 -0.393 8.892 1.00 83.94 124 THR A CA 1
ATOM 1014 C C . THR A 1 124 ? -17.633 1.034 8.396 1.00 83.94 124 THR A C 1
ATOM 1016 O O . THR A 1 124 ? -18.326 1.802 9.056 1.00 83.94 124 THR A O 1
ATOM 1019 N N . ALA A 1 125 ? -17.162 1.386 7.194 1.00 78.12 125 ALA A N 1
ATOM 1020 C CA . ALA A 1 125 ? -17.386 2.708 6.602 1.00 78.12 125 ALA A CA 1
ATOM 1021 C C . ALA A 1 125 ? -18.869 2.997 6.304 1.00 78.12 125 ALA A C 1
ATOM 1023 O O . ALA A 1 125 ? -19.290 4.150 6.334 1.00 78.12 125 ALA A O 1
ATOM 1024 N N . ARG A 1 126 ? -19.666 1.958 6.022 1.00 76.62 126 ARG A N 1
ATOM 1025 C CA . ARG A 1 126 ? -21.123 2.048 5.831 1.00 76.62 126 ARG A CA 1
ATOM 1026 C C . ARG A 1 126 ? -21.918 2.006 7.147 1.00 76.62 126 ARG A C 1
ATOM 1028 O O . ARG A 1 126 ? -23.142 2.046 7.095 1.00 76.62 126 ARG A O 1
ATOM 1035 N N . GLY A 1 127 ? -21.257 1.901 8.304 1.00 66.69 127 GLY A N 1
ATOM 1036 C CA . GLY A 1 127 ? -21.911 1.829 9.617 1.00 66.69 127 GLY A CA 1
ATOM 1037 C C . GLY A 1 127 ? -22.642 0.509 9.902 1.00 66.69 127 GLY A C 1
ATOM 1038 O O . GLY A 1 127 ? -23.432 0.436 10.835 1.00 66.69 127 GLY A O 1
ATOM 1039 N N . VAL A 1 128 ? -22.397 -0.541 9.110 1.00 56.78 128 VAL A N 1
ATOM 1040 C CA . VAL A 1 128 ? -23.039 -1.862 9.261 1.00 56.78 128 VAL A CA 1
ATOM 1041 C C . VAL A 1 128 ? -22.403 -2.656 10.408 1.00 56.78 128 VAL A C 1
ATOM 1043 O O . VAL A 1 128 ? -23.063 -3.455 11.067 1.00 56.78 128 VAL A O 1
ATOM 1046 N N . LEU A 1 129 ? -21.120 -2.408 10.678 1.00 54.38 129 LEU A N 1
ATOM 1047 C CA . LEU A 1 129 ? -20.396 -2.939 11.827 1.00 54.38 129 LEU A CA 1
ATOM 1048 C C . LEU A 1 129 ? -20.174 -1.794 12.820 1.00 54.38 129 LEU A C 1
ATOM 1050 O O . LEU A 1 129 ? -19.169 -1.094 12.741 1.00 54.38 129 LEU A O 1
ATOM 1054 N N . ASN A 1 130 ? -21.102 -1.575 13.753 1.00 49.00 130 ASN A N 1
ATOM 1055 C CA . ASN A 1 130 ? -20.809 -0.752 14.928 1.00 49.00 130 ASN A CA 1
ATOM 1056 C C . ASN A 1 130 ? -19.666 -1.439 15.697 1.00 49.00 130 ASN A C 1
ATOM 1058 O O . ASN A 1 130 ? -19.873 -2.488 16.303 1.00 49.00 130 ASN A O 1
ATOM 1062 N N . VAL A 1 131 ? -18.451 -0.880 15.647 1.00 52.16 131 VAL A N 1
ATOM 1063 C CA . VAL A 1 131 ? -17.205 -1.460 16.208 1.00 52.16 131 VAL A CA 1
ATOM 1064 C C . VAL A 1 131 ? -17.153 -1.365 17.743 1.00 52.16 131 VAL A C 1
ATOM 1066 O O . VAL A 1 131 ? -16.097 -1.266 18.351 1.00 52.16 131 VAL A O 1
ATOM 1069 N N . VAL A 1 132 ? -18.302 -1.472 18.404 1.00 45.19 132 VAL A N 1
ATOM 1070 C CA . VAL A 1 132 ? -18.367 -1.941 19.786 1.00 45.19 132 VAL A CA 1
ATOM 1071 C C . VAL A 1 132 ? -18.798 -3.399 19.700 1.00 45.19 132 VAL A C 1
ATOM 1073 O O . VAL A 1 132 ? -19.972 -3.732 19.850 1.00 45.19 132 VAL A O 1
ATOM 1076 N N . ARG A 1 133 ? -17.851 -4.295 19.386 1.00 48.34 133 ARG A N 1
ATOM 1077 C CA . ARG A 1 133 ? -18.084 -5.721 19.651 1.00 48.34 133 ARG A CA 1
ATOM 1078 C C . ARG A 1 133 ? -18.349 -5.845 21.155 1.00 48.34 133 ARG A C 1
ATOM 1080 O O . ARG A 1 133 ? -17.508 -5.382 21.927 1.00 48.34 133 ARG A O 1
ATOM 1087 N N . PRO A 1 134 ? -19.458 -6.466 21.595 1.00 43.56 134 PRO A N 1
ATOM 1088 C CA . PRO A 1 134 ? -19.604 -6.834 22.992 1.00 43.56 134 PRO A CA 1
ATOM 1089 C C . PRO A 1 134 ? -18.406 -7.700 23.374 1.00 43.56 134 PRO A C 1
ATOM 1091 O O . PRO A 1 134 ? -18.042 -8.624 22.639 1.00 43.56 134 PRO A O 1
ATOM 1094 N N . ARG A 1 135 ? -17.770 -7.357 24.495 1.00 47.16 135 ARG A N 1
ATOM 1095 C CA . ARG A 1 135 ? -16.694 -8.130 25.122 1.00 47.16 135 ARG A CA 1
ATOM 1096 C C . ARG A 1 135 ? -17.101 -9.614 25.104 1.00 47.16 135 ARG A C 1
ATOM 1098 O O . ARG A 1 135 ? -18.199 -9.908 25.581 1.00 47.16 135 ARG A O 1
ATOM 1105 N N . PRO A 1 136 ? -16.293 -10.547 24.565 1.00 44.75 136 PRO A N 1
ATOM 1106 C CA . PRO A 1 136 ? -16.579 -11.965 24.728 1.00 44.75 136 PRO A CA 1
ATOM 1107 C C . PRO A 1 136 ? -16.661 -12.237 26.229 1.00 44.75 136 PRO A C 1
ATOM 1109 O O . PRO A 1 136 ? -15.685 -12.013 26.947 1.00 44.75 136 PRO A O 1
ATOM 1112 N N . SER A 1 137 ? -17.831 -12.632 26.727 1.00 46.28 137 SER A N 1
ATOM 1113 C CA . SER A 1 137 ? -17.978 -13.057 28.114 1.00 46.28 137 SER A CA 1
ATOM 1114 C C . SER A 1 137 ? -17.144 -14.319 28.283 1.00 46.28 137 SER A C 1
ATOM 1116 O O . SER A 1 137 ? -17.537 -15.390 27.820 1.00 46.28 137 SER A O 1
ATOM 1118 N N . LEU A 1 138 ? -15.963 -14.172 28.884 1.00 51.03 138 LEU A N 1
ATOM 1119 C CA . LEU A 1 138 ? -15.164 -15.303 29.327 1.00 51.03 138 LEU A CA 1
ATOM 1120 C C . LEU A 1 138 ? -16.037 -16.118 30.293 1.00 51.03 138 LEU A C 1
ATOM 1122 O O . LEU A 1 138 ? -16.582 -15.531 31.235 1.00 51.03 138 LEU A O 1
ATOM 1126 N N . PRO A 1 139 ? -16.232 -17.427 30.063 1.00 44.97 139 PRO A N 1
ATOM 1127 C CA . PRO A 1 139 ? -16.975 -18.251 30.997 1.00 44.97 139 PRO A CA 1
ATOM 1128 C C . PRO A 1 139 ? -16.235 -18.232 32.335 1.00 44.97 139 PRO A C 1
ATOM 1130 O O . PRO A 1 139 ? -15.065 -18.605 32.417 1.00 44.97 139 PRO A O 1
ATOM 1133 N N . VAL A 1 140 ? -16.918 -17.755 33.376 1.00 49.75 140 VAL A N 1
ATOM 1134 C CA . VAL A 1 140 ? 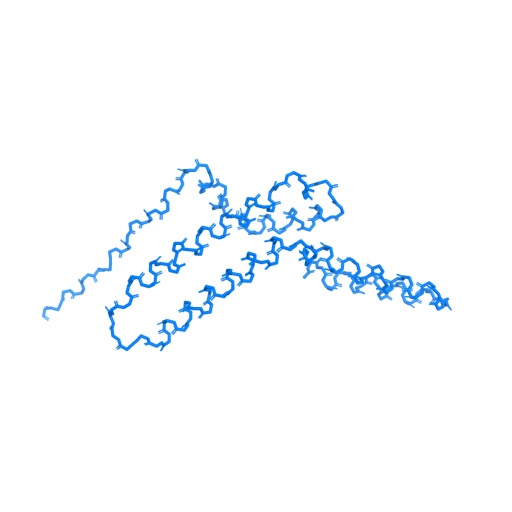-16.458 -17.874 34.759 1.00 49.75 140 VAL A CA 1
ATOM 1135 C C . VAL A 1 140 ? -16.355 -19.369 35.044 1.00 49.75 140 VAL A C 1
ATOM 1137 O O . VAL A 1 140 ? -17.372 -20.058 35.120 1.00 49.75 140 VAL A O 1
ATOM 1140 N N . LEU A 1 141 ? -15.130 -19.889 35.146 1.00 46.91 141 LEU A N 1
ATOM 1141 C CA . LEU A 1 141 ? -14.906 -21.203 35.734 1.00 46.91 141 LEU A CA 1
ATOM 1142 C C . LEU A 1 141 ? -15.341 -21.101 37.200 1.00 46.91 141 LEU A C 1
ATOM 1144 O O . LEU A 1 141 ? -14.611 -20.567 38.034 1.00 46.91 141 LEU A O 1
ATOM 1148 N N . ASN A 1 142 ? -16.551 -21.573 37.498 1.00 40.69 142 ASN A N 1
ATOM 1149 C CA . ASN A 1 142 ? -16.974 -21.836 38.865 1.00 40.69 142 ASN A CA 1
ATOM 1150 C C . ASN A 1 142 ? -16.009 -22.872 39.451 1.00 40.69 142 ASN A C 1
ATOM 1152 O O . ASN A 1 142 ? -16.050 -24.042 39.073 1.00 40.69 142 ASN A O 1
ATOM 1156 N N . GLN A 1 143 ? -15.133 -22.430 40.351 1.00 44.47 143 GLN A N 1
ATOM 1157 C CA . GLN A 1 143 ? -14.457 -23.324 41.281 1.00 44.47 143 GLN A CA 1
ATOM 1158 C C . GLN A 1 143 ? -15.511 -23.783 42.295 1.00 44.47 143 GLN A C 1
ATOM 1160 O O . GLN A 1 143 ? -15.982 -22.983 43.104 1.00 44.47 143 GLN A O 1
ATOM 1165 N N . GLN A 1 144 ? -15.940 -25.038 42.159 1.00 41.06 144 GLN A N 1
ATOM 1166 C CA . GLN A 1 144 ? -16.522 -25.811 43.257 1.00 41.06 144 GLN A CA 1
ATOM 1167 C C . GLN A 1 144 ? -15.398 -26.395 44.106 1.00 41.06 144 GLN A C 1
ATOM 1169 O O . GLN A 1 144 ? -14.361 -26.768 43.510 1.00 41.06 144 GLN A O 1
#

Radius of gyration: 21.76 Å; chains: 1; bounding box: 48×37×68 Å

Organism: NCBI:txid34288

InterPro domains:
  IPR007259 Gamma-tubulin complex component protein [PTHR19302] (2-122)
  IPR040457 Gamma tubulin complex component, C-terminal [PF04130] (2-121)
  IPR042241 Gamma tubulin complex component, C-terminal domain superfamily [G3DSA:1.20.120.1900] (1-120)